Protein AF-A0A8J2LSN1-F1 (afdb_monomer_lite)

Organism: NCBI:txid39272

pLDDT: mean 75.63, std 19.49, range [32.69, 98.44]

InterPro domains:
  IPR001254 Serine proteases, trypsin domain [PF00089] (8-118)
  IPR051487 Serine/Threonine Proteases with Immune and Developmental Roles [PTHR24256] (8-117)

Secondary structure (DSSP, 8-state):
-----------EEEES-S-TT--SS--TT-EEEEEEEEEE-TT--TTT-TT--EEEEESS---SSTT-TTTS-SS---------------PPPP-TT-TT---TT------S----SSS--

Sequence (121 aa):
RKPGQNAESEMQVLLNEHDVSKVNPLPSGRIRAAVREIIIHPKYDKITYDYDIALLQLDTSIDFELQNPHCKNSTSQFARMENEFDAQFVPVCLPFKARDLDLENQEGIVTGWGLTQEGFY

Radius of gyration: 19.64 Å; chains: 1; bounding box: 45×57×43 Å

Structure (mmCIF, N/CA/C/O backbone):
data_AF-A0A8J2LSN1-F1
#
_entry.id   AF-A0A8J2LSN1-F1
#
loop_
_atom_site.group_PDB
_atom_site.id
_atom_site.type_symbol
_atom_site.label_atom_id
_atom_site.label_alt_id
_atom_site.label_comp_id
_atom_site.label_asym_id
_atom_site.label_entity_id
_atom_site.label_seq_id
_atom_site.pdbx_PDB_ins_code
_atom_site.Cartn_x
_atom_site.Cartn_y
_atom_site.Cartn_z
_atom_site.occupancy
_atom_site.B_iso_or_equiv
_atom_site.auth_seq_id
_atom_site.auth_comp_id
_atom_site.auth_asym_id
_atom_site.auth_atom_id
_atom_site.pdbx_PDB_model_num
ATOM 1 N N . ARG A 1 1 ? -25.505 -15.476 -3.535 1.00 59.31 1 ARG A N 1
ATOM 2 C CA . ARG A 1 1 ? -25.201 -16.421 -2.427 1.00 59.31 1 ARG A CA 1
ATOM 3 C C . ARG A 1 1 ? -25.129 -17.841 -2.982 1.00 59.31 1 ARG A C 1
ATOM 5 O O . ARG A 1 1 ? -26.028 -18.196 -3.735 1.00 59.31 1 ARG A O 1
ATOM 12 N N . LYS A 1 2 ? -24.159 -18.657 -2.552 1.00 32.69 2 LYS A N 1
ATOM 13 C CA . LYS A 1 2 ? -24.336 -20.116 -2.434 1.00 32.69 2 LYS A CA 1
ATOM 14 C C . LYS A 1 2 ? -23.779 -20.611 -1.084 1.00 32.69 2 LYS A C 1
ATOM 16 O O . LYS A 1 2 ? -22.834 -20.000 -0.595 1.00 32.69 2 LYS A O 1
ATOM 21 N N . PRO A 1 3 ? -24.402 -21.635 -0.471 1.00 36.25 3 PRO A N 1
ATOM 22 C CA . PRO A 1 3 ? -23.999 -22.224 0.804 1.00 36.25 3 PRO A CA 1
ATOM 23 C C . PRO A 1 3 ? -22.983 -23.362 0.597 1.00 36.25 3 PRO A C 1
ATOM 25 O O . PRO A 1 3 ? -23.119 -24.142 -0.343 1.00 36.25 3 PRO A O 1
ATOM 28 N N . GLY A 1 4 ? -21.993 -23.453 1.487 1.00 43.19 4 GLY A N 1
ATOM 29 C CA . GLY A 1 4 ? -20.886 -24.415 1.426 1.00 43.19 4 GLY A CA 1
ATOM 30 C C . GLY A 1 4 ? -19.571 -23.708 1.738 1.00 43.19 4 GLY A C 1
ATOM 31 O O . GLY A 1 4 ? -18.968 -23.110 0.856 1.00 43.19 4 GLY A O 1
ATOM 32 N N . GLN A 1 5 ? -19.193 -23.695 3.014 1.00 47.31 5 GLN A N 1
ATOM 33 C CA . GLN A 1 5 ? -17.982 -23.050 3.513 1.00 47.31 5 GLN A CA 1
ATOM 34 C C . GLN A 1 5 ? -16.732 -23.699 2.910 1.00 47.31 5 GLN A C 1
ATOM 36 O O . GLN A 1 5 ? -16.458 -24.859 3.191 1.00 47.31 5 GLN A O 1
ATOM 41 N N . ASN A 1 6 ? -15.948 -22.909 2.182 1.00 39.16 6 ASN A N 1
ATOM 42 C CA . ASN A 1 6 ? -14.503 -22.902 2.349 1.00 39.16 6 ASN A CA 1
ATOM 43 C C . ASN A 1 6 ? -14.182 -21.522 2.921 1.00 39.16 6 ASN A C 1
ATOM 45 O O . ASN A 1 6 ? -14.489 -20.514 2.288 1.00 39.16 6 ASN A O 1
ATOM 49 N N . ALA A 1 7 ? -13.651 -21.469 4.140 1.00 43.97 7 ALA A N 1
ATOM 50 C CA . ALA A 1 7 ? -13.092 -20.246 4.699 1.00 43.97 7 ALA A CA 1
ATOM 51 C C . ALA A 1 7 ? -11.759 -19.961 3.990 1.00 43.97 7 ALA A C 1
ATOM 53 O O . ALA A 1 7 ? -10.693 -20.139 4.568 1.00 43.97 7 ALA A O 1
ATOM 54 N N . GLU A 1 8 ? -11.810 -19.593 2.709 1.00 51.06 8 GLU A N 1
ATOM 55 C CA . GLU A 1 8 ? -10.731 -18.783 2.156 1.00 51.06 8 GLU A CA 1
ATOM 56 C C . GLU A 1 8 ? -10.812 -17.449 2.885 1.00 51.06 8 GLU A C 1
ATOM 58 O O . GLU A 1 8 ? -11.871 -16.818 2.918 1.00 51.06 8 GLU A O 1
ATOM 63 N N . SER A 1 9 ? -9.734 -17.103 3.580 1.00 55.91 9 SER A N 1
ATOM 64 C CA . SER A 1 9 ? -9.631 -15.900 4.392 1.00 55.91 9 SER A CA 1
ATOM 65 C C . SER A 1 9 ? -10.145 -14.698 3.604 1.00 55.91 9 SER A C 1
ATOM 67 O O . SER A 1 9 ? -9.558 -14.315 2.595 1.00 55.91 9 SER A O 1
ATOM 69 N N . GLU A 1 10 ? -11.254 -14.113 4.052 1.00 77.31 10 GLU A N 1
ATOM 70 C CA . GLU A 1 10 ? -11.751 -12.852 3.515 1.00 77.31 10 GLU A CA 1
ATOM 71 C C . GLU A 1 10 ? -10.654 -11.805 3.749 1.00 77.31 10 GLU A C 1
ATOM 73 O O . GLU A 1 10 ? -10.334 -11.483 4.895 1.00 77.31 10 GLU A O 1
ATOM 78 N N . MET A 1 11 ? -9.989 -11.360 2.678 1.00 88.00 11 MET A N 1
ATOM 79 C CA . MET A 1 11 ? -8.854 -10.443 2.775 1.00 88.00 11 MET A CA 1
ATOM 80 C C . MET A 1 11 ? -9.295 -9.136 3.443 1.00 88.00 11 MET A C 1
ATOM 82 O O . MET A 1 11 ? -10.337 -8.562 3.117 1.00 88.00 11 MET A O 1
ATOM 86 N N . GLN A 1 12 ? -8.480 -8.649 4.376 1.00 91.19 12 GLN A N 1
ATOM 87 C CA . GLN A 1 12 ? -8.738 -7.421 5.120 1.00 91.19 12 GLN A CA 1
ATOM 88 C C . GLN A 1 12 ? -7.508 -6.523 5.127 1.00 91.19 12 GLN A C 1
ATOM 90 O O . GLN A 1 12 ? -6.374 -6.997 5.164 1.00 91.19 12 GLN A O 1
ATOM 95 N N . VAL A 1 13 ? -7.751 -5.216 5.165 1.00 91.44 13 VAL A N 1
ATOM 96 C CA . VAL A 1 13 ? -6.721 -4.192 5.338 1.00 91.44 13 VAL A CA 1
ATOM 97 C C . VAL A 1 13 ? -6.864 -3.583 6.729 1.00 91.44 13 VAL A C 1
ATOM 99 O O . VAL A 1 13 ? -7.965 -3.210 7.141 1.00 91.44 13 VAL A O 1
ATOM 102 N N . LEU A 1 14 ? -5.749 -3.485 7.455 1.00 89.50 14 LEU A N 1
ATOM 103 C CA . LEU A 1 14 ? -5.662 -2.782 8.732 1.00 89.50 14 LEU A CA 1
ATOM 104 C C . LEU A 1 14 ? -4.977 -1.430 8.514 1.00 89.50 14 LEU A C 1
ATOM 106 O O . LEU A 1 14 ? -3.832 -1.373 8.075 1.00 89.50 14 LEU A O 1
ATOM 110 N N . LEU A 1 15 ? -5.688 -0.350 8.818 1.00 88.25 15 LEU A N 1
ATOM 111 C CA . LEU A 1 15 ? -5.213 1.023 8.674 1.00 88.25 15 LEU A CA 1
ATOM 112 C C . LEU A 1 15 ? -4.970 1.659 10.042 1.00 88.25 15 LEU A C 1
ATOM 114 O O . LEU A 1 15 ? -5.613 1.290 11.031 1.00 88.25 15 LEU A O 1
ATOM 118 N N . ASN A 1 16 ? -4.083 2.659 10.055 1.00 85.75 16 ASN A N 1
ATOM 119 C CA . ASN A 1 16 ? -3.692 3.423 11.244 1.00 85.75 16 ASN A CA 1
ATOM 120 C C . ASN A 1 16 ? -3.082 2.553 12.359 1.00 85.75 16 ASN A C 1
ATOM 122 O O . ASN A 1 16 ? -3.306 2.773 13.548 1.00 85.75 16 ASN A O 1
ATOM 126 N N . GLU A 1 17 ? -2.343 1.515 11.971 1.00 84.94 17 GLU A N 1
ATOM 127 C CA . GLU A 1 17 ? -1.621 0.664 12.907 1.00 84.94 17 GLU A CA 1
ATOM 128 C C . GLU A 1 17 ? -0.214 1.221 13.163 1.00 84.94 17 GLU A C 1
ATOM 130 O O . GLU A 1 17 ? 0.403 1.814 12.283 1.00 84.94 17 GLU A O 1
ATOM 135 N N . HIS A 1 18 ? 0.293 1.007 14.372 1.00 83.62 18 HIS A N 1
ATOM 136 C CA . HIS A 1 18 ? 1.660 1.297 14.799 1.00 83.62 18 HIS A CA 1
ATOM 137 C C . HIS A 1 18 ? 2.278 0.082 15.507 1.00 83.62 18 HIS A C 1
ATOM 139 O O . HIS A 1 18 ? 3.419 -0.289 15.237 1.00 83.62 18 HIS A O 1
ATOM 145 N N . ASP A 1 19 ? 1.495 -0.581 16.364 1.00 81.31 19 ASP A N 1
ATOM 146 C CA . ASP A 1 19 ? 1.902 -1.721 17.181 1.00 81.31 19 ASP A CA 1
ATOM 147 C C . ASP A 1 19 ? 1.015 -2.930 16.863 1.00 81.31 19 ASP A C 1
ATOM 149 O O . ASP A 1 19 ? -0.035 -3.155 17.480 1.00 81.31 19 ASP A O 1
ATOM 153 N N . VAL A 1 20 ? 1.478 -3.707 15.881 1.00 79.12 20 VAL A N 1
ATOM 154 C CA . VAL A 1 20 ? 0.819 -4.911 15.355 1.00 79.12 20 VAL A CA 1
ATOM 155 C C . VAL A 1 20 ? 0.738 -6.058 16.366 1.00 79.12 20 VAL A C 1
ATOM 157 O O . VAL A 1 20 ? -0.044 -6.985 16.167 1.00 79.12 20 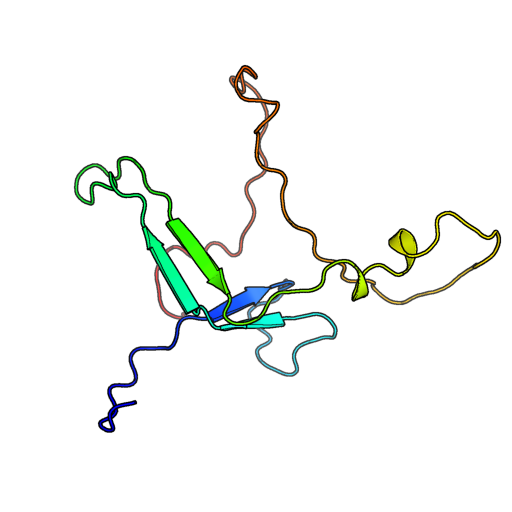VAL A O 1
ATOM 160 N N . SER A 1 21 ? 1.504 -6.006 17.465 1.00 77.75 21 SER A N 1
ATOM 161 C CA . SER A 1 21 ? 1.439 -7.021 18.527 1.00 77.75 21 SER A CA 1
ATOM 162 C C . SER A 1 21 ? 0.181 -6.878 19.391 1.00 77.75 21 SER A C 1
ATOM 164 O O . SER A 1 21 ? -0.286 -7.837 20.009 1.00 77.75 21 SER A O 1
ATOM 166 N N . LYS A 1 22 ? -0.416 -5.680 19.408 1.00 71.56 22 LYS A N 1
ATOM 167 C CA . LYS A 1 22 ? -1.634 -5.381 20.161 1.00 71.56 22 LYS A CA 1
ATOM 168 C C . LYS A 1 22 ? -2.857 -5.696 19.314 1.00 71.56 22 LYS A C 1
ATOM 170 O O . LYS A 1 22 ? -3.326 -4.858 18.550 1.00 71.56 22 LYS A O 1
ATOM 175 N N . VAL A 1 23 ? -3.390 -6.903 19.480 1.00 66.00 23 VAL A N 1
ATOM 176 C CA . VAL A 1 23 ? -4.546 -7.386 18.709 1.00 66.00 23 VAL A CA 1
ATOM 177 C C . VAL A 1 23 ? -5.880 -6.865 19.268 1.00 66.00 23 VAL A C 1
ATOM 179 O O . VAL A 1 23 ? -6.826 -6.719 18.500 1.00 66.00 23 VAL A O 1
ATOM 182 N N . ASN A 1 24 ? -5.959 -6.539 20.568 1.00 59.47 24 ASN A N 1
ATOM 183 C CA . ASN A 1 24 ? -7.165 -6.037 21.243 1.00 59.47 24 ASN A CA 1
ATOM 184 C C . ASN A 1 24 ? -6.841 -5.212 22.511 1.00 59.47 24 ASN A C 1
ATOM 186 O O . ASN A 1 24 ? -5.895 -5.564 23.218 1.00 59.47 24 ASN A O 1
ATOM 190 N N . PRO A 1 25 ? -7.673 -4.213 22.876 1.00 59.75 25 PRO A N 1
ATOM 191 C CA . PRO A 1 25 ? -8.678 -3.563 22.031 1.00 59.75 25 PRO A CA 1
ATOM 192 C C . PRO A 1 25 ? -7.992 -2.737 20.937 1.00 59.75 25 PRO A C 1
ATOM 194 O O . PRO A 1 25 ? -6.873 -2.270 21.137 1.00 59.75 25 PRO A O 1
ATOM 197 N N . LEU A 1 26 ? -8.656 -2.557 19.791 1.00 60.12 26 LEU A N 1
ATOM 198 C CA . LEU A 1 26 ? -8.226 -1.567 18.804 1.00 60.12 26 LEU A CA 1
ATOM 199 C C . LEU A 1 26 ? -8.182 -0.202 19.520 1.00 60.12 26 LEU A C 1
ATOM 201 O O . LEU A 1 26 ? -9.235 0.259 19.968 1.00 60.12 26 LEU A O 1
ATOM 205 N N . PRO A 1 27 ? -7.006 0.429 19.686 1.00 60.88 27 PRO A N 1
ATOM 206 C CA . PRO A 1 27 ? -6.921 1.819 20.105 1.00 60.88 27 PRO A CA 1
ATOM 207 C C . PRO A 1 27 ? -7.818 2.681 19.215 1.00 60.88 27 PRO A C 1
ATOM 209 O O . PRO A 1 27 ? -8.072 2.335 18.053 1.00 60.88 27 PRO A O 1
ATOM 212 N N . SER A 1 28 ? -8.295 3.799 19.760 1.00 62.31 28 SER A N 1
ATOM 213 C CA . SER A 1 28 ? -9.070 4.783 19.007 1.00 62.31 28 SER A CA 1
ATOM 214 C C . SER A 1 28 ? -8.392 5.083 17.662 1.00 62.31 28 SER A C 1
ATOM 216 O O . SER A 1 28 ? -7.199 5.368 17.601 1.00 62.31 28 SER A O 1
ATOM 218 N N . GLY A 1 29 ? -9.151 4.962 16.569 1.00 70.81 29 GLY A N 1
ATOM 219 C CA . GLY A 1 29 ? -8.695 5.329 15.225 1.00 70.81 29 GLY A CA 1
ATOM 220 C C . GLY A 1 29 ? -8.158 4.201 14.333 1.00 70.81 29 GLY A C 1
ATOM 221 O O . GLY A 1 29 ? -7.950 4.464 13.149 1.00 70.81 29 GLY A O 1
ATOM 222 N N . ARG A 1 30 ? -7.968 2.959 14.812 1.00 79.69 30 ARG A N 1
ATOM 223 C CA . ARG A 1 30 ? -7.644 1.824 13.915 1.00 79.69 30 ARG A CA 1
ATOM 224 C C . ARG A 1 30 ? -8.862 1.387 13.101 1.00 79.69 30 ARG A C 1
ATOM 226 O O . ARG A 1 30 ? -9.959 1.267 13.644 1.00 79.69 30 ARG A O 1
ATOM 233 N N . ILE A 1 31 ? -8.658 1.067 11.822 1.00 84.31 31 ILE A N 1
ATOM 234 C CA . ILE A 1 31 ? -9.735 0.614 10.925 1.00 84.31 31 ILE A CA 1
ATOM 235 C C . ILE A 1 31 ? -9.386 -0.737 10.316 1.00 84.31 31 ILE A C 1
ATOM 237 O O . ILE A 1 31 ? -8.353 -0.879 9.668 1.00 84.31 31 ILE A O 1
ATOM 241 N N . ARG A 1 32 ? -10.283 -1.714 10.480 1.00 87.50 32 ARG A N 1
ATOM 242 C CA . ARG A 1 32 ? -10.280 -2.964 9.710 1.00 87.50 32 ARG A CA 1
ATOM 243 C C . ARG A 1 32 ? -11.310 -2.850 8.598 1.00 87.50 32 ARG A C 1
ATOM 245 O O . ARG A 1 32 ? -12.500 -2.741 8.883 1.00 87.50 32 ARG A O 1
ATOM 252 N N . ALA A 1 33 ? -10.851 -2.867 7.354 1.00 89.62 33 ALA A N 1
ATOM 253 C CA . ALA A 1 33 ? -11.704 -2.787 6.176 1.00 89.62 33 ALA A CA 1
ATOM 254 C C . ALA A 1 33 ? -11.647 -4.101 5.391 1.00 89.62 33 ALA A C 1
ATOM 256 O O . ALA A 1 33 ? -10.563 -4.618 5.120 1.00 89.62 33 ALA A O 1
ATOM 257 N N . ALA A 1 34 ? -12.813 -4.633 5.025 1.00 93.44 34 ALA A N 1
ATOM 258 C CA . ALA A 1 34 ? -12.912 -5.779 4.128 1.00 93.44 34 ALA A CA 1
ATOM 259 C C . ALA A 1 34 ? -12.570 -5.368 2.689 1.00 93.44 34 ALA A C 1
ATOM 261 O O . ALA A 1 34 ? -12.918 -4.265 2.250 1.00 93.44 34 ALA A O 1
ATOM 262 N N . VAL A 1 35 ? -11.899 -6.260 1.960 1.00 95.38 35 VAL A N 1
ATOM 263 C CA . VAL A 1 35 ? -11.606 -6.087 0.535 1.00 95.38 35 VAL A CA 1
ATOM 264 C C . VAL A 1 35 ? -12.734 -6.705 -0.283 1.00 95.38 35 VAL A C 1
ATOM 266 O O . VAL A 1 35 ? -13.024 -7.892 -0.171 1.00 95.38 35 VAL A O 1
ATOM 269 N N . ARG A 1 36 ? -13.355 -5.886 -1.130 1.00 95.56 36 ARG A N 1
ATOM 270 C CA . ARG A 1 36 ? -14.405 -6.294 -2.064 1.00 95.56 36 ARG A CA 1
ATOM 271 C C . ARG A 1 36 ? -13.844 -6.959 -3.310 1.00 95.56 36 ARG A C 1
ATOM 273 O O . ARG A 1 36 ? -14.406 -7.936 -3.794 1.00 95.56 36 ARG A O 1
ATOM 280 N N . GLU A 1 37 ? -12.779 -6.383 -3.855 1.00 95.75 37 GLU A N 1
ATOM 281 C CA . GLU A 1 37 ? -12.191 -6.800 -5.123 1.00 95.75 37 GLU A CA 1
ATOM 282 C C . GLU A 1 37 ? -10.683 -6.538 -5.128 1.00 95.75 37 GLU A C 1
ATOM 284 O O . GLU A 1 37 ? -10.214 -5.504 -4.643 1.00 95.75 37 GLU A O 1
ATOM 289 N N . ILE A 1 38 ? -9.935 -7.477 -5.707 1.00 95.75 38 ILE A N 1
ATOM 290 C CA . ILE A 1 38 ? -8.509 -7.346 -6.005 1.00 95.75 38 ILE A CA 1
ATOM 291 C C . ILE A 1 38 ? -8.379 -7.145 -7.516 1.00 95.75 38 ILE A C 1
ATOM 293 O O . ILE A 1 38 ? -8.716 -8.036 -8.294 1.00 95.75 38 ILE A O 1
ATOM 297 N N . ILE A 1 39 ? -7.881 -5.983 -7.932 1.00 97.50 39 ILE A N 1
ATOM 298 C CA . ILE A 1 39 ? -7.731 -5.605 -9.341 1.00 97.50 39 ILE A CA 1
ATOM 299 C C . ILE A 1 39 ? -6.246 -5.689 -9.700 1.00 97.50 39 ILE A C 1
ATOM 301 O O . ILE A 1 39 ? -5.470 -4.772 -9.426 1.00 97.50 39 ILE A O 1
ATOM 305 N N . ILE A 1 40 ? -5.849 -6.810 -10.298 1.00 97.69 40 ILE A N 1
ATOM 306 C CA . ILE A 1 40 ? -4.465 -7.078 -10.717 1.00 97.69 40 ILE A CA 1
ATOM 307 C C . ILE A 1 40 ? -4.163 -6.324 -12.018 1.00 97.69 40 ILE A C 1
ATOM 309 O O . ILE A 1 40 ? -5.018 -6.247 -12.907 1.00 97.69 40 ILE A O 1
ATOM 313 N N . HIS A 1 41 ? -2.947 -5.785 -12.163 1.00 98.12 41 HIS A N 1
ATOM 314 C CA . HIS A 1 41 ? -2.539 -5.159 -13.417 1.00 98.12 41 HIS A CA 1
ATOM 315 C C . HIS A 1 41 ? -2.642 -6.158 -14.592 1.00 98.12 41 HIS A C 1
ATOM 317 O O . HIS A 1 41 ? -2.084 -7.253 -14.524 1.00 98.12 41 HIS A O 1
ATOM 323 N N . PRO A 1 42 ? -3.291 -5.804 -15.719 1.00 98.31 42 PRO A N 1
ATOM 324 C CA . PRO A 1 42 ? -3.602 -6.752 -16.799 1.00 98.31 42 PRO A CA 1
ATOM 325 C C . PRO A 1 42 ? -2.374 -7.302 -17.539 1.00 98.31 42 PRO A C 1
ATOM 327 O O . PRO A 1 42 ? -2.494 -8.252 -18.305 1.00 98.31 42 PRO A O 1
ATOM 330 N N . LYS A 1 43 ? -1.204 -6.684 -17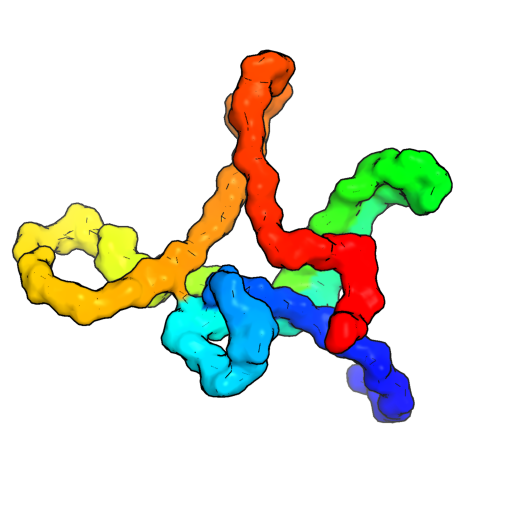.345 1.00 98.44 43 LYS A N 1
ATOM 331 C CA . LYS A 1 43 ? 0.083 -7.131 -17.901 1.00 98.44 43 LYS A CA 1
ATOM 332 C C . LYS A 1 43 ? 1.019 -7.751 -16.861 1.00 98.44 43 LYS A C 1
ATOM 334 O O . LYS A 1 43 ? 2.191 -7.912 -17.170 1.00 98.44 43 LYS A O 1
ATOM 339 N N . TYR A 1 44 ? 0.541 -8.017 -15.645 1.00 98.25 44 TYR A N 1
ATOM 340 C CA . TYR A 1 44 ? 1.371 -8.636 -14.618 1.00 98.25 44 TYR A CA 1
ATOM 341 C C . TYR A 1 44 ? 1.937 -9.972 -15.113 1.00 98.25 44 TYR A C 1
ATOM 343 O O . TYR A 1 44 ? 1.183 -10.846 -15.555 1.00 98.25 44 TYR A O 1
ATOM 351 N N . ASP A 1 45 ? 3.256 -10.122 -15.030 1.00 97.75 45 ASP A N 1
ATOM 352 C CA . ASP A 1 45 ? 3.963 -11.352 -15.369 1.00 97.75 45 ASP A CA 1
ATOM 353 C C . ASP A 1 45 ? 4.561 -11.967 -14.099 1.00 97.75 45 ASP A C 1
ATOM 355 O O . ASP A 1 45 ? 5.452 -11.409 -13.469 1.00 97.75 45 ASP A O 1
ATOM 359 N N . LYS A 1 46 ? 4.089 -13.158 -13.728 1.00 95.94 46 LYS A N 1
ATOM 360 C CA . LYS A 1 46 ? 4.530 -13.866 -12.516 1.00 95.94 46 LYS A CA 1
ATOM 361 C C . LYS A 1 46 ? 5.942 -14.465 -12.594 1.00 95.94 46 LYS A C 1
ATOM 363 O O . LYS A 1 46 ? 6.436 -14.965 -11.590 1.00 95.94 46 LYS A O 1
ATOM 368 N N . ILE A 1 47 ? 6.538 -14.540 -13.785 1.00 97.19 47 ILE A N 1
ATOM 369 C CA . ILE A 1 47 ? 7.887 -15.079 -14.004 1.00 97.19 47 ILE A CA 1
ATOM 370 C C . ILE A 1 47 ? 8.906 -13.950 -13.873 1.00 97.19 47 ILE A C 1
ATOM 372 O O . ILE A 1 47 ? 9.910 -14.120 -13.184 1.00 97.19 47 ILE A O 1
ATOM 376 N N . THR A 1 48 ? 8.659 -12.815 -14.534 1.00 97.62 48 THR A N 1
ATOM 377 C CA . THR A 1 48 ? 9.582 -11.666 -14.521 1.00 97.62 48 THR A CA 1
ATOM 378 C C . THR A 1 48 ? 9.289 -10.667 -13.408 1.00 97.62 48 THR A C 1
ATOM 380 O O . THR A 1 48 ? 10.164 -9.869 -13.085 1.00 97.62 48 THR A O 1
ATOM 383 N N . TYR A 1 49 ? 8.096 -10.728 -12.807 1.00 96.38 49 TYR A N 1
ATOM 384 C CA . TYR A 1 49 ? 7.539 -9.700 -11.922 1.00 96.38 49 TYR A CA 1
ATOM 385 C C . TYR A 1 49 ? 7.340 -8.344 -12.621 1.00 96.38 49 TYR A C 1
ATOM 387 O O . TYR A 1 49 ? 7.254 -7.303 -11.970 1.00 96.38 49 TYR A O 1
ATOM 395 N N . ASP A 1 50 ? 7.227 -8.334 -13.954 1.00 97.88 50 ASP A N 1
ATOM 396 C CA . ASP A 1 50 ? 6.873 -7.116 -14.677 1.00 97.88 50 ASP A CA 1
ATOM 397 C C . ASP A 1 50 ? 5.448 -6.676 -14.332 1.00 97.88 50 ASP A C 1
ATOM 399 O O . ASP A 1 50 ? 4.521 -7.485 -14.244 1.00 97.88 50 ASP A O 1
ATOM 403 N N . TYR A 1 51 ? 5.273 -5.360 -14.188 1.00 97.69 51 TYR A N 1
ATOM 404 C CA . TYR A 1 51 ? 4.015 -4.723 -13.791 1.00 97.69 51 TYR A CA 1
ATOM 405 C C . TYR A 1 51 ? 3.446 -5.234 -12.455 1.00 97.69 51 TYR A C 1
ATOM 407 O O . TYR A 1 51 ? 2.233 -5.426 -12.335 1.00 97.69 51 TYR A O 1
ATOM 415 N N . ASP A 1 52 ? 4.311 -5.432 -11.459 1.00 96.62 52 ASP A N 1
ATOM 416 C CA . ASP A 1 52 ? 3.938 -5.844 -10.101 1.00 96.62 52 ASP A CA 1
ATOM 417 C C . ASP A 1 52 ? 3.216 -4.724 -9.326 1.00 96.62 52 ASP A C 1
ATOM 419 O O . ASP A 1 52 ? 3.792 -3.980 -8.531 1.00 96.62 52 ASP A O 1
ATOM 423 N N . ILE A 1 53 ? 1.932 -4.545 -9.640 1.00 96.81 53 ILE A N 1
ATOM 424 C CA . ILE A 1 53 ? 1.024 -3.607 -8.982 1.00 96.81 53 ILE A CA 1
ATOM 425 C C . ILE A 1 53 ? -0.412 -4.143 -9.021 1.00 96.81 53 ILE A C 1
ATOM 427 O O . ILE A 1 53 ? -0.867 -4.718 -10.013 1.00 96.81 53 ILE A O 1
ATOM 431 N N . ALA A 1 54 ? -1.158 -3.905 -7.945 1.00 96.81 54 ALA A N 1
ATOM 432 C CA . ALA A 1 54 ? -2.582 -4.199 -7.857 1.00 96.81 54 ALA A CA 1
ATOM 433 C C . ALA A 1 54 ? -3.313 -3.099 -7.077 1.00 96.81 54 ALA A C 1
ATOM 435 O O . ALA A 1 54 ? -2.708 -2.365 -6.294 1.00 96.81 54 ALA A O 1
ATOM 436 N N . LEU A 1 55 ? -4.625 -2.993 -7.284 1.00 97.56 55 LEU A N 1
ATOM 437 C CA . LEU A 1 55 ? -5.509 -2.159 -6.472 1.00 97.56 55 LEU A CA 1
ATOM 438 C C . LEU A 1 55 ? -6.405 -3.048 -5.611 1.00 97.56 55 LEU A C 1
ATOM 440 O O . LEU A 1 55 ? -6.942 -4.046 -6.089 1.00 97.56 55 LEU A O 1
ATOM 444 N N . LEU A 1 56 ? -6.602 -2.651 -4.355 1.00 96.62 56 LEU A N 1
ATOM 445 C CA . LEU A 1 56 ? -7.576 -3.262 -3.455 1.00 96.62 56 LEU A CA 1
ATOM 446 C C . LEU A 1 56 ? -8.774 -2.325 -3.330 1.00 96.62 56 LEU A C 1
ATOM 448 O O . LEU A 1 56 ? -8.644 -1.207 -2.827 1.00 96.62 56 LEU A O 1
ATOM 452 N N . GLN A 1 57 ? -9.942 -2.768 -3.786 1.00 96.50 57 GLN A N 1
ATOM 453 C CA . GLN A 1 57 ? -11.179 -2.031 -3.576 1.00 96.50 57 GLN A CA 1
ATOM 454 C C . GLN A 1 57 ? -11.771 -2.426 -2.224 1.00 96.50 57 GLN A C 1
ATOM 456 O O . GLN A 1 57 ? -12.084 -3.593 -1.998 1.00 96.50 57 GLN A O 1
ATOM 461 N N . LEU A 1 58 ? -11.946 -1.456 -1.327 1.00 95.38 58 LEU A N 1
ATOM 462 C CA . LEU A 1 58 ? -12.617 -1.681 -0.046 1.00 95.38 58 LEU A CA 1
ATOM 463 C C . LEU A 1 58 ? -14.127 -1.863 -0.246 1.00 95.38 58 LEU A C 1
ATOM 465 O O . LEU A 1 58 ? -14.722 -1.237 -1.125 1.00 95.38 58 LEU A O 1
ATOM 469 N N . ASP A 1 59 ? -14.753 -2.691 0.591 1.00 95.19 59 ASP A N 1
ATOM 470 C CA . ASP A 1 59 ? -16.207 -2.913 0.556 1.00 95.19 59 ASP A CA 1
ATOM 471 C C . ASP A 1 59 ? -17.005 -1.685 1.014 1.00 95.19 59 ASP A C 1
ATOM 473 O O . ASP A 1 59 ? -18.064 -1.374 0.471 1.00 95.19 59 ASP A O 1
ATOM 477 N N . THR A 1 60 ? -16.457 -0.929 1.967 1.00 91.88 60 THR A N 1
ATOM 478 C CA . THR A 1 60 ? -17.031 0.329 2.463 1.00 91.88 60 THR A CA 1
ATOM 479 C C . THR A 1 60 ? -16.028 1.467 2.282 1.00 91.88 60 THR A C 1
ATOM 481 O O . THR A 1 60 ? -14.833 1.283 2.525 1.00 91.88 60 THR A O 1
ATOM 484 N N . SER A 1 61 ? -16.492 2.650 1.856 1.00 90.06 61 SER A N 1
ATOM 485 C CA . SER A 1 61 ? -15.612 3.817 1.734 1.00 90.06 61 SER A CA 1
ATOM 486 C C . SER A 1 61 ? -15.166 4.314 3.102 1.00 90.06 61 SER A C 1
ATOM 488 O O . SER A 1 61 ? -15.930 4.291 4.066 1.00 90.06 61 SER A O 1
ATOM 490 N N . ILE A 1 62 ? -13.951 4.843 3.162 1.00 86.81 62 ILE A N 1
ATOM 491 C CA . ILE A 1 62 ? -13.419 5.474 4.363 1.00 86.81 62 ILE A CA 1
ATOM 492 C C . ILE A 1 62 ? -13.554 6.981 4.217 1.00 86.81 62 ILE A C 1
ATOM 494 O O . ILE A 1 62 ? -13.116 7.558 3.224 1.00 86.81 62 ILE A O 1
ATOM 498 N N . ASP A 1 63 ? -14.177 7.599 5.213 1.00 81.69 63 ASP A N 1
ATOM 499 C CA . ASP A 1 63 ? -14.321 9.044 5.288 1.00 81.69 63 ASP A CA 1
ATOM 500 C C . ASP A 1 63 ? -13.121 9.647 6.031 1.00 81.69 63 ASP A C 1
ATOM 502 O O . ASP A 1 63 ? -12.958 9.463 7.241 1.00 81.69 63 ASP A O 1
ATOM 506 N N . PHE A 1 64 ? -12.269 10.343 5.279 1.00 74.62 64 PHE A N 1
ATOM 507 C CA . PHE A 1 64 ? -11.085 11.031 5.798 1.00 74.62 64 PHE A CA 1
ATOM 508 C C . PHE A 1 64 ? -11.415 12.422 6.365 1.00 74.62 64 PHE A C 1
ATOM 510 O O . PHE A 1 64 ? -10.648 12.965 7.157 1.00 74.62 64 PHE A O 1
ATOM 517 N N . GLU A 1 65 ? -12.554 13.012 5.991 1.00 64.94 65 GLU A N 1
ATOM 518 C CA . GLU A 1 65 ? -12.958 14.354 6.422 1.00 64.94 65 GLU A CA 1
ATOM 519 C C . GLU A 1 65 ? -13.579 14.325 7.817 1.00 64.94 65 GLU A C 1
ATOM 521 O O . GLU A 1 65 ? -13.361 15.233 8.620 1.00 64.94 65 GLU A O 1
ATOM 526 N N . LEU A 1 66 ? -14.312 13.261 8.158 1.00 54.69 66 LEU A N 1
ATOM 527 C CA . LEU A 1 66 ? -14.842 13.058 9.510 1.00 54.69 66 LEU A CA 1
ATOM 528 C C . LEU A 1 66 ? -13.754 12.908 10.578 1.00 54.69 66 LEU A C 1
ATOM 530 O O . LEU A 1 66 ? -14.050 13.116 11.752 1.00 54.69 66 LEU A O 1
ATOM 534 N N . GLN A 1 67 ? -12.522 12.604 10.175 1.00 53.16 67 GLN A N 1
ATOM 535 C CA . GLN A 1 67 ? -11.391 12.415 11.079 1.00 53.16 67 GLN A CA 1
ATOM 536 C C . GLN A 1 67 ? -10.555 13.675 11.276 1.00 53.16 67 GLN A C 1
ATOM 538 O O . GLN A 1 67 ? -9.718 13.699 12.167 1.00 53.16 67 GLN A O 1
ATOM 543 N N . ASN A 1 68 ? -10.797 14.731 10.494 1.00 50.03 68 ASN A N 1
ATOM 544 C CA . ASN A 1 68 ? -10.041 15.969 10.586 1.00 50.03 68 ASN A CA 1
ATOM 545 C C . ASN A 1 68 ? -10.947 17.153 10.967 1.00 50.03 68 ASN A C 1
ATOM 547 O O . ASN A 1 68 ? -11.457 17.852 10.084 1.00 50.03 68 ASN A O 1
ATOM 551 N N . PRO A 1 69 ? -11.137 17.449 12.267 1.00 50.50 69 PRO A N 1
ATOM 552 C CA . PRO A 1 69 ? -11.855 18.652 12.691 1.00 50.50 69 PRO A CA 1
ATOM 553 C C . PRO A 1 69 ? -11.169 19.948 12.221 1.00 50.50 69 PRO A C 1
ATOM 555 O O . PRO A 1 69 ? -11.825 20.984 12.113 1.00 50.50 69 PRO A O 1
ATOM 558 N N . HIS A 1 70 ? -9.882 19.889 11.861 1.00 48.91 70 HIS A N 1
ATOM 559 C CA . HIS A 1 70 ? -9.097 21.006 11.335 1.00 48.91 70 HIS A CA 1
ATOM 560 C C . HIS A 1 70 ? -9.401 21.335 9.862 1.00 48.91 70 HIS A C 1
ATOM 562 O O . HIS A 1 70 ? -9.273 22.491 9.457 1.00 48.91 70 HIS A O 1
ATOM 568 N N . CYS A 1 71 ? -9.854 20.361 9.066 1.00 50.56 71 CYS A N 1
ATOM 569 C CA . CYS A 1 71 ? -10.296 20.586 7.684 1.00 50.56 71 CYS A CA 1
ATOM 570 C C . CYS A 1 71 ? -11.767 21.002 7.576 1.00 50.56 71 CYS A C 1
ATOM 572 O O . CYS A 1 71 ? -12.215 21.352 6.486 1.00 50.56 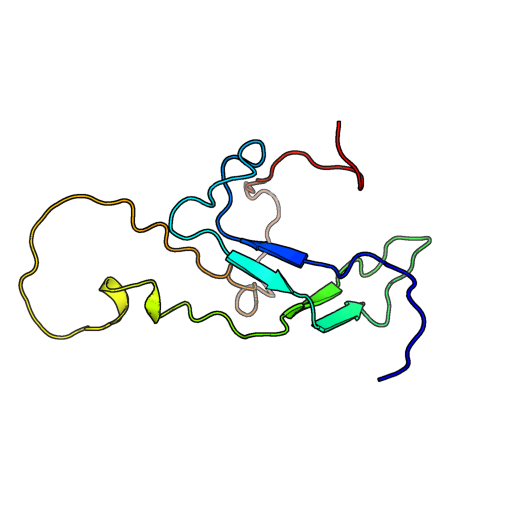71 CYS A O 1
ATOM 574 N N . LYS A 1 72 ? -12.526 20.991 8.680 1.00 47.41 72 LYS A N 1
ATOM 575 C CA . LYS A 1 72 ? -13.970 21.229 8.614 1.00 47.41 72 LYS A CA 1
ATOM 576 C C . LYS A 1 72 ? -14.402 22.684 8.577 1.00 47.41 72 LYS A C 1
ATOM 578 O O . LYS A 1 72 ? -15.531 22.909 8.176 1.00 47.41 72 LYS A O 1
ATOM 583 N N . ASN A 1 73 ? -13.567 23.668 8.913 1.00 46.12 73 ASN A N 1
ATOM 584 C CA . ASN A 1 73 ? -13.995 25.070 8.878 1.00 46.12 73 ASN A CA 1
ATOM 585 C C . ASN A 1 73 ? -12.828 26.026 8.583 1.00 46.12 73 ASN A C 1
ATOM 587 O O . ASN A 1 73 ? -12.172 26.516 9.501 1.00 46.12 73 ASN A O 1
ATOM 591 N N . SER A 1 74 ? -12.646 26.437 7.325 1.00 44.88 74 SER A N 1
ATOM 592 C CA . SER A 1 74 ? -11.913 27.673 6.993 1.00 44.88 74 SER A CA 1
ATOM 593 C C . SER A 1 74 ? -12.720 28.933 7.354 1.00 44.88 74 SER A C 1
ATOM 595 O O . SER A 1 74 ? -12.691 29.933 6.638 1.00 44.88 74 SER A O 1
ATOM 597 N N . THR A 1 75 ? -13.505 28.900 8.432 1.00 49.47 75 THR A N 1
ATOM 598 C CA . THR A 1 75 ? -14.248 30.053 8.943 1.00 49.47 75 THR A CA 1
ATOM 599 C C . THR A 1 75 ? -14.557 29.849 10.420 1.00 49.47 75 THR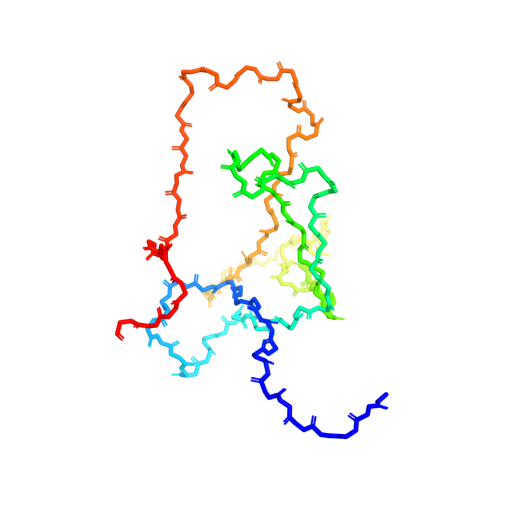 A C 1
ATOM 601 O O . THR A 1 75 ? -15.514 29.176 10.762 1.00 49.47 75 THR A O 1
ATOM 604 N N . SER A 1 76 ? -13.726 30.455 11.267 1.00 46.41 76 SER A N 1
ATOM 605 C CA . SER A 1 76 ? -14.051 31.093 12.552 1.00 46.41 76 SER A CA 1
ATOM 606 C C . SER A 1 76 ? -12.959 30.834 13.586 1.00 46.41 76 SER A C 1
ATOM 608 O O . SER A 1 76 ? -12.744 29.730 14.071 1.00 46.41 76 SER A O 1
ATOM 610 N N . GLN A 1 77 ? -12.283 31.934 13.875 1.00 60.16 77 GLN A N 1
ATOM 611 C CA . GLN A 1 77 ? -11.347 32.201 14.950 1.00 60.16 77 GLN A CA 1
ATOM 612 C C . GLN A 1 77 ? -11.771 31.525 16.274 1.00 60.16 77 GLN A C 1
ATOM 614 O O . GLN A 1 77 ? -12.943 31.573 16.633 1.00 60.16 77 GLN A O 1
ATOM 619 N N . PHE A 1 78 ? -10.781 30.998 17.007 1.00 58.25 78 PHE A N 1
ATOM 620 C CA . PHE A 1 78 ? -10.827 30.490 18.392 1.00 58.25 78 PHE A CA 1
ATOM 621 C C . PHE A 1 78 ? -11.264 29.028 18.622 1.00 58.25 78 PHE A C 1
ATOM 623 O O . PHE A 1 78 ? -12.406 28.745 18.963 1.00 58.25 78 PHE A O 1
ATOM 630 N N . ALA A 1 79 ? -10.283 28.121 18.646 1.00 44.59 79 ALA A N 1
ATOM 631 C CA . ALA A 1 79 ? -10.260 27.007 19.599 1.00 44.59 79 ALA A CA 1
ATOM 632 C C . ALA A 1 79 ? -8.813 26.814 20.095 1.00 44.59 79 ALA A C 1
ATOM 634 O O . ALA A 1 79 ? -7.914 26.503 19.317 1.00 44.59 79 ALA A O 1
ATOM 635 N N . ARG A 1 80 ? -8.569 27.098 21.382 1.00 47.75 80 ARG A N 1
ATOM 636 C CA . ARG A 1 80 ? -7.309 26.823 22.098 1.00 47.75 80 ARG A CA 1
ATOM 637 C C . ARG A 1 80 ? -7.446 25.478 22.824 1.00 47.75 80 ARG A C 1
ATOM 639 O O . ARG A 1 80 ? -8.477 25.313 23.458 1.00 47.75 80 ARG A O 1
ATOM 646 N N . MET A 1 81 ? -6.378 24.659 22.773 1.00 46.25 81 MET A N 1
ATOM 647 C CA . MET A 1 81 ? -5.814 23.745 23.809 1.00 46.25 81 MET A CA 1
ATOM 648 C C . MET A 1 81 ? -6.791 22.775 24.520 1.00 46.25 81 MET A C 1
ATOM 650 O O . MET A 1 81 ? -7.801 23.204 25.045 1.00 46.25 81 MET A O 1
ATOM 654 N N . GLU A 1 82 ? -6.572 21.467 24.665 1.00 51.31 82 GLU A N 1
ATOM 655 C CA . GLU A 1 82 ? -5.363 20.651 24.830 1.00 51.31 82 GLU A CA 1
ATOM 656 C C . GLU A 1 82 ? -5.735 19.164 24.609 1.00 51.31 82 GLU A C 1
ATOM 658 O O . GLU A 1 82 ? -6.832 18.757 24.976 1.00 51.31 82 GLU A O 1
ATOM 663 N N . ASN A 1 83 ? -4.782 18.373 24.098 1.00 44.09 83 ASN A N 1
ATOM 664 C CA . ASN A 1 83 ? -4.652 16.915 24.251 1.00 44.09 83 ASN A CA 1
ATOM 665 C C . ASN A 1 83 ? -5.847 16.011 23.890 1.00 44.09 83 ASN A C 1
ATOM 667 O O . ASN A 1 83 ? -6.646 15.671 24.750 1.00 44.09 83 ASN A O 1
ATOM 671 N N . GLU A 1 84 ? -5.816 15.424 22.693 1.00 46.88 84 GLU A N 1
ATOM 672 C CA . GLU A 1 84 ? -5.640 13.971 22.561 1.00 46.88 84 GLU A CA 1
ATOM 673 C C . GLU A 1 84 ? -5.156 13.666 21.140 1.00 46.88 84 GLU A C 1
ATOM 675 O O . GLU A 1 84 ? -5.409 14.432 20.218 1.00 46.88 84 GLU A O 1
ATOM 680 N N . PHE A 1 85 ? -4.362 12.614 20.984 1.00 50.47 85 PHE A N 1
ATOM 681 C CA . PHE A 1 85 ? -3.734 12.203 19.731 1.00 50.47 85 PHE A CA 1
ATOM 682 C C . PHE A 1 85 ? -4.792 12.030 18.624 1.00 50.47 85 PHE A C 1
ATOM 684 O O . PHE A 1 85 ? -5.419 10.979 18.503 1.00 50.47 85 PHE A O 1
ATOM 691 N N . ASP A 1 86 ? -4.983 13.068 17.813 1.00 48.25 86 ASP A N 1
ATOM 692 C CA . ASP A 1 86 ? -5.760 13.026 16.578 1.00 48.25 86 ASP A CA 1
ATOM 693 C C . ASP A 1 86 ? -4.950 12.182 15.586 1.00 48.25 86 ASP A C 1
ATOM 695 O O . ASP A 1 86 ? -4.182 12.691 14.769 1.00 48.25 86 ASP A O 1
ATOM 699 N N . ALA A 1 87 ? -5.034 10.857 15.726 1.00 51.59 87 ALA A N 1
ATOM 700 C CA . ALA A 1 87 ? -4.427 9.903 14.810 1.00 51.59 87 ALA A CA 1
ATOM 701 C C . ALA A 1 87 ? -5.188 9.956 13.478 1.00 51.59 87 ALA A C 1
ATOM 703 O O . ALA A 1 87 ? -5.989 9.080 13.156 1.00 51.59 87 ALA A O 1
ATOM 704 N N . GLN A 1 88 ? -4.953 11.036 12.738 1.00 68.44 88 GLN A N 1
ATOM 705 C CA . GLN A 1 88 ? -5.470 11.287 11.408 1.00 68.44 88 GLN A CA 1
ATOM 706 C C . GLN A 1 88 ? -4.579 10.546 10.418 1.00 68.44 88 GLN A C 1
ATOM 708 O O . GLN A 1 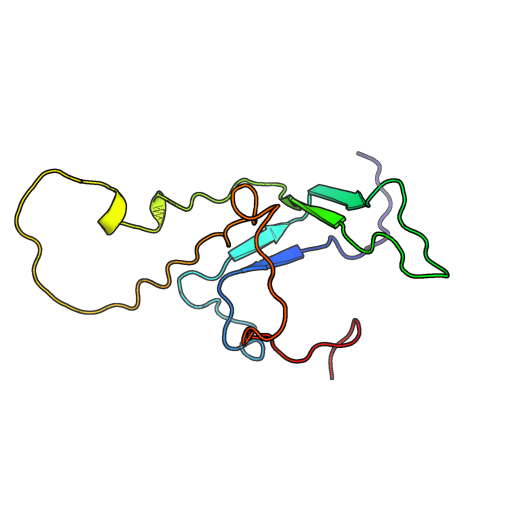88 ? -3.424 10.915 10.203 1.00 68.44 88 GLN A O 1
ATOM 713 N N . PHE A 1 89 ? -5.103 9.482 9.819 1.00 75.06 89 PHE A N 1
ATOM 714 C CA . PHE A 1 89 ? -4.450 8.853 8.678 1.00 75.06 89 PHE A CA 1
ATOM 715 C C . PHE A 1 89 ? -4.944 9.518 7.390 1.00 75.06 89 PHE A C 1
ATOM 717 O O . PHE A 1 89 ? -6.110 9.887 7.258 1.00 75.06 89 PHE A O 1
ATOM 724 N N . VAL A 1 90 ? -4.042 9.687 6.427 1.00 83.06 90 VAL A N 1
ATOM 725 C CA . VAL A 1 90 ? -4.318 10.361 5.153 1.00 83.06 90 VAL A CA 1
ATOM 726 C C . VAL A 1 90 ? -3.806 9.514 3.992 1.00 83.06 90 VAL A C 1
ATOM 728 O O . VAL A 1 90 ? -2.847 8.756 4.167 1.00 83.06 90 VAL A O 1
ATOM 731 N N . PRO A 1 91 ? -4.422 9.605 2.801 1.00 88.06 91 PRO A N 1
ATOM 732 C CA . PRO A 1 91 ? -3.896 8.934 1.622 1.00 88.06 91 PRO A CA 1
ATOM 733 C C . PRO A 1 91 ? -2.552 9.541 1.196 1.00 88.06 91 PRO A C 1
ATOM 735 O O . PRO A 1 91 ? -2.324 10.744 1.322 1.00 88.06 91 PRO A O 1
ATOM 738 N N . VAL A 1 92 ? -1.676 8.709 0.631 1.00 89.44 92 VAL A N 1
ATOM 739 C CA . VAL A 1 92 ? -0.453 9.177 -0.033 1.00 89.44 92 VAL A CA 1
ATOM 740 C C . VAL A 1 92 ? -0.783 9.768 -1.407 1.00 89.44 92 VAL A C 1
ATOM 742 O O . VAL A 1 92 ? -1.681 9.301 -2.110 1.00 89.44 92 VAL A O 1
ATOM 745 N N . CYS A 1 93 ? -0.043 10.799 -1.811 1.00 86.75 93 CYS A N 1
ATOM 746 C CA . CYS A 1 93 ? -0.183 11.395 -3.134 1.00 86.75 93 CYS A CA 1
ATOM 747 C C . CYS A 1 93 ? 0.403 10.480 -4.215 1.00 86.75 93 CYS A C 1
ATOM 749 O O . CYS A 1 93 ? 1.543 10.033 -4.112 1.00 86.75 93 CYS A O 1
ATOM 751 N N . LEU A 1 94 ? -0.338 10.284 -5.306 1.00 89.38 94 LEU A N 1
ATOM 752 C CA . LEU A 1 94 ? 0.208 9.691 -6.524 1.00 89.38 94 LEU A CA 1
ATOM 753 C C . LEU A 1 94 ? 0.980 10.745 -7.340 1.00 89.38 94 LEU A C 1
ATOM 755 O O . LEU A 1 94 ? 0.553 11.906 -7.403 1.00 89.38 94 LEU A O 1
ATOM 759 N N . PRO A 1 95 ? 2.067 10.364 -8.035 1.00 86.44 95 PRO A N 1
ATOM 760 C CA . PRO A 1 95 ? 2.945 11.287 -8.758 1.00 86.44 95 PRO A CA 1
ATOM 761 C C . PRO A 1 95 ? 2.357 11.770 -10.101 1.00 86.44 95 PRO A C 1
ATOM 763 O O . PRO A 1 95 ? 3.062 11.890 -11.098 1.00 86.44 95 PRO A O 1
ATOM 766 N N . PHE A 1 96 ? 1.060 12.092 -10.171 1.00 79.69 96 PHE A N 1
ATOM 767 C CA . PHE A 1 96 ? 0.406 12.519 -11.419 1.00 79.69 96 PHE A CA 1
ATOM 768 C C . PHE A 1 96 ? 1.020 13.781 -12.033 1.00 79.69 96 PHE A C 1
ATOM 770 O O . PHE A 1 96 ? 1.084 13.899 -13.253 1.00 79.69 96 PHE A O 1
ATOM 777 N N . LYS A 1 97 ? 1.473 14.714 -11.189 1.00 72.38 97 LYS A N 1
ATOM 778 C CA . LYS A 1 97 ? 2.140 15.961 -11.605 1.00 72.38 97 LYS A CA 1
ATOM 779 C C . LYS A 1 97 ? 3.659 15.819 -11.727 1.00 72.38 97 LYS A C 1
ATOM 781 O O . LYS A 1 97 ? 4.324 16.761 -12.128 1.00 72.38 97 LYS A O 1
ATOM 786 N N . ALA A 1 98 ? 4.182 14.656 -11.355 1.00 68.94 98 ALA A N 1
ATOM 787 C CA . ALA A 1 98 ? 5.599 14.362 -11.230 1.00 68.94 98 ALA A CA 1
ATOM 788 C C . ALA A 1 98 ? 6.080 13.368 -12.298 1.00 68.94 98 ALA A C 1
ATOM 790 O O . ALA A 1 98 ? 7.141 12.779 -12.148 1.00 68.94 98 ALA A O 1
ATOM 791 N N . ARG A 1 99 ? 5.303 13.163 -13.371 1.00 70.38 99 ARG A N 1
ATOM 792 C CA . ARG A 1 99 ? 5.635 12.200 -14.435 1.00 70.38 99 ARG A CA 1
ATOM 793 C C . ARG A 1 99 ? 6.988 12.463 -15.098 1.00 70.38 99 ARG A C 1
ATOM 795 O O . ARG A 1 99 ? 7.603 11.511 -15.554 1.00 70.38 99 ARG A O 1
ATOM 802 N N . ASP A 1 100 ? 7.427 13.718 -15.097 1.00 79.75 100 ASP A N 1
ATOM 803 C CA . ASP A 1 100 ? 8.711 14.149 -15.654 1.00 79.75 100 ASP A CA 1
ATOM 804 C C . ASP A 1 100 ? 9.740 14.491 -14.562 1.00 79.75 100 ASP A C 1
ATOM 806 O O . ASP A 1 100 ? 10.780 15.079 -14.857 1.00 79.75 100 ASP A O 1
ATOM 810 N N . LEU A 1 101 ? 9.449 14.186 -13.288 1.00 81.00 101 LEU A N 1
ATOM 811 C CA . LEU A 1 101 ? 10.444 14.339 -12.233 1.00 81.00 101 LEU A CA 1
ATOM 812 C C . LEU A 1 101 ? 11.438 13.191 -12.327 1.00 81.00 101 LEU A C 1
ATOM 814 O O . LEU A 1 101 ? 11.081 12.023 -12.178 1.00 81.00 101 LEU A O 1
ATOM 818 N N . ASP A 1 102 ? 12.693 13.561 -12.527 1.00 84.00 102 ASP A N 1
ATOM 819 C CA . ASP A 1 102 ? 13.812 12.670 -12.310 1.00 84.00 102 ASP A CA 1
ATOM 820 C C . ASP A 1 102 ? 14.024 12.496 -10.799 1.00 84.00 102 ASP A C 1
ATOM 822 O O . ASP A 1 102 ? 14.220 13.468 -10.063 1.00 84.00 102 ASP A O 1
ATOM 826 N N . LEU A 1 103 ? 13.917 11.253 -10.335 1.00 86.44 103 LEU A N 1
ATOM 827 C CA . LEU A 1 103 ? 14.120 10.874 -8.937 1.00 86.44 103 LEU A CA 1
ATOM 828 C C . LEU A 1 103 ? 15.496 10.237 -8.712 1.00 86.44 103 LEU A C 1
ATOM 830 O O . LEU A 1 103 ? 15.776 9.750 -7.615 1.00 86.44 103 LEU A O 1
ATOM 834 N N . GLU A 1 104 ? 16.367 10.231 -9.722 1.00 90.19 104 GLU A N 1
ATOM 835 C CA . GLU A 1 104 ? 17.729 9.751 -9.563 1.00 90.19 104 GLU A CA 1
ATOM 836 C C . GLU A 1 104 ? 18.488 10.578 -8.514 1.00 90.19 104 GLU A C 1
ATOM 838 O O . GLU A 1 104 ? 18.376 11.805 -8.419 1.00 90.19 104 GLU A O 1
ATOM 843 N N . ASN A 1 105 ? 19.282 9.877 -7.699 1.00 91.81 105 ASN A N 1
ATOM 844 C CA . ASN A 1 105 ? 20.091 10.449 -6.617 1.00 91.81 105 ASN A CA 1
ATOM 845 C C . ASN A 1 105 ? 19.294 11.221 -5.548 1.00 91.81 105 ASN A C 1
ATOM 847 O O . ASN A 1 105 ? 19.875 12.009 -4.803 1.00 91.81 105 ASN A O 1
ATOM 851 N N . GLN A 1 106 ? 17.982 10.992 -5.456 1.00 90.69 106 GLN A N 1
ATOM 852 C CA . GLN A 1 106 ? 17.159 11.510 -4.367 1.00 90.69 106 GLN A CA 1
ATOM 853 C C . GLN A 1 106 ? 17.122 10.523 -3.196 1.00 90.69 106 GLN A C 1
ATOM 855 O O . GLN A 1 106 ? 17.157 9.305 -3.379 1.00 90.69 106 GLN A O 1
ATOM 860 N N . GLU A 1 107 ? 17.022 11.049 -1.978 1.00 94.50 107 GLU A N 1
ATOM 861 C CA . GLU A 1 107 ? 16.801 10.233 -0.785 1.00 94.50 107 GLU A CA 1
ATOM 862 C C . GLU A 1 107 ? 15.325 9.816 -0.691 1.00 94.50 107 GLU A C 1
ATOM 864 O O . GLU A 1 107 ? 14.416 10.632 -0.849 1.00 94.50 107 GLU A O 1
ATOM 869 N N . GLY A 1 108 ? 15.085 8.531 -0.421 1.00 91.38 108 GLY A N 1
ATOM 870 C CA . GLY A 1 108 ? 13.752 7.959 -0.242 1.00 91.38 108 GLY A CA 1
ATOM 871 C C . GLY A 1 108 ? 13.542 7.435 1.176 1.00 91.38 108 GLY A C 1
ATOM 872 O O . GLY A 1 108 ? 14.484 7.007 1.841 1.00 91.38 108 GLY A O 1
ATOM 873 N N . ILE A 1 109 ? 12.289 7.432 1.633 1.00 95.25 109 ILE A N 1
ATOM 874 C CA . ILE A 1 109 ? 11.902 6.855 2.925 1.00 95.25 109 ILE A CA 1
ATOM 875 C C . ILE A 1 109 ? 11.231 5.503 2.679 1.00 95.25 109 ILE A C 1
ATOM 877 O O . ILE A 1 109 ? 10.245 5.422 1.948 1.00 95.25 109 ILE A O 1
ATOM 881 N N . VAL A 1 110 ? 11.735 4.455 3.333 1.00 94.31 110 VAL A N 1
ATOM 882 C CA . VAL A 1 110 ? 11.111 3.124 3.374 1.00 94.31 110 VAL A CA 1
ATOM 883 C C . VAL A 1 110 ? 10.567 2.893 4.780 1.00 94.31 110 VAL A C 1
ATOM 885 O O . VAL A 1 110 ? 11.284 3.065 5.763 1.00 94.31 110 VAL A O 1
ATOM 888 N N . THR A 1 111 ? 9.292 2.522 4.882 1.00 93.69 111 THR A N 1
ATOM 889 C CA . THR A 1 111 ? 8.593 2.305 6.156 1.00 93.69 111 THR A CA 1
ATOM 890 C C . THR A 1 111 ? 7.775 1.017 6.116 1.00 93.69 111 THR A C 1
ATOM 892 O O . THR A 1 111 ? 7.349 0.581 5.048 1.00 93.69 111 THR A O 1
ATOM 895 N N . GLY A 1 112 ? 7.561 0.398 7.277 1.00 91.31 112 GLY A N 1
ATOM 896 C CA . GLY A 1 112 ? 6.765 -0.818 7.437 1.00 91.31 112 GLY A CA 1
ATOM 897 C C . GLY A 1 112 ? 7.220 -1.669 8.624 1.00 91.31 112 GLY A C 1
ATOM 898 O O . GLY A 1 112 ? 8.182 -1.339 9.311 1.00 91.31 112 GLY A O 1
ATOM 899 N N . TRP A 1 113 ? 6.541 -2.796 8.844 1.00 91.19 113 TRP A N 1
ATOM 900 C CA . TRP A 1 113 ? 6.849 -3.745 9.929 1.00 91.19 113 TRP A CA 1
ATOM 901 C C . TRP A 1 113 ? 7.817 -4.869 9.527 1.00 91.19 113 TRP 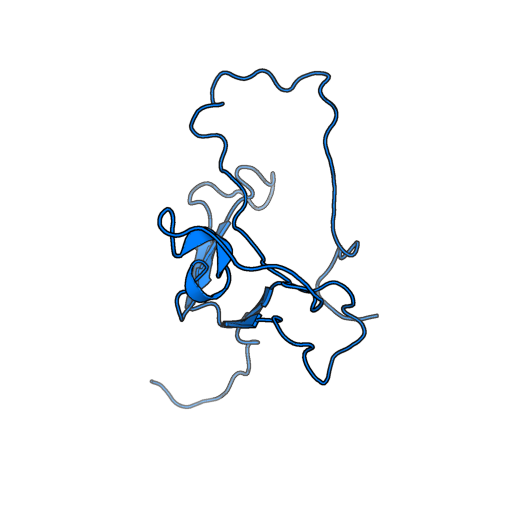A C 1
ATOM 903 O O . TRP A 1 113 ? 7.975 -5.832 10.269 1.00 91.19 113 TRP A O 1
ATOM 913 N N . GLY A 1 114 ? 8.446 -4.781 8.350 1.00 90.44 114 GLY A N 1
ATOM 914 C CA . GLY A 1 114 ? 9.392 -5.798 7.874 1.00 90.44 114 GLY A CA 1
ATOM 915 C C . GLY A 1 114 ? 8.758 -7.158 7.550 1.00 90.44 114 GLY A C 1
ATOM 916 O O . GLY A 1 114 ? 9.442 -8.176 7.616 1.00 90.44 114 GLY A O 1
ATOM 917 N N . LEU A 1 115 ? 7.462 -7.193 7.219 1.00 86.06 115 LEU A N 1
ATOM 918 C CA . LEU A 1 115 ? 6.781 -8.412 6.782 1.00 86.06 115 LEU A CA 1
ATOM 919 C C . LEU A 1 115 ? 7.248 -8.796 5.371 1.00 86.06 115 LEU A C 1
ATOM 921 O O . LEU A 1 115 ? 7.133 -7.993 4.448 1.00 86.06 115 LEU A O 1
ATOM 925 N N . THR A 1 116 ? 7.760 -10.015 5.203 1.00 85.50 116 THR A N 1
ATOM 926 C CA . THR A 1 116 ? 8.292 -10.505 3.917 1.00 85.50 116 THR A CA 1
ATOM 927 C C . THR A 1 116 ? 7.544 -11.716 3.362 1.00 85.50 116 THR A C 1
ATOM 929 O O . THR A 1 116 ? 7.761 -12.076 2.207 1.00 85.50 116 THR A O 1
ATOM 932 N N . GLN A 1 117 ? 6.679 -12.353 4.157 1.00 77.94 117 GLN A N 1
ATOM 933 C CA . GLN A 1 117 ? 5.888 -13.531 3.787 1.00 77.94 117 GLN A CA 1
ATOM 934 C C . GLN A 1 117 ? 4.537 -13.517 4.521 1.00 77.94 117 GLN A C 1
ATOM 936 O O . GLN A 1 117 ? 4.406 -12.886 5.570 1.00 77.94 117 GLN A O 1
ATOM 941 N N . GLU A 1 118 ? 3.533 -14.209 3.976 1.00 68.19 118 GLU A N 1
ATOM 942 C CA . GLU A 1 118 ? 2.247 -14.425 4.649 1.00 68.19 118 GLU A CA 1
ATOM 943 C C . GLU A 1 118 ? 2.399 -15.422 5.817 1.00 68.19 118 GLU A C 1
ATOM 945 O O . GLU A 1 118 ? 2.948 -16.508 5.638 1.00 68.19 118 GLU A O 1
ATOM 950 N N . GLY A 1 119 ? 1.886 -15.075 7.006 1.00 57.50 119 GLY A N 1
ATOM 951 C CA . GLY A 1 119 ? 1.917 -15.922 8.211 1.00 57.50 119 GLY A CA 1
ATOM 952 C C . GLY A 1 119 ? 2.613 -15.270 9.416 1.00 57.50 119 GLY A C 1
ATOM 953 O O . GLY A 1 119 ? 3.416 -14.354 9.263 1.00 57.50 119 GLY A O 1
ATOM 954 N N . PHE A 1 120 ? 2.258 -15.705 10.631 1.00 51.50 120 PHE A N 1
ATOM 955 C CA . PHE A 1 120 ? 2.812 -15.188 11.893 1.00 51.50 120 PHE A CA 1
ATOM 956 C C . PHE A 1 120 ? 4.111 -15.914 12.288 1.00 51.50 120 PHE A C 1
ATOM 958 O O . PHE A 1 120 ? 4.277 -17.091 11.965 1.00 51.50 120 PHE A O 1
ATOM 965 N N . TYR A 1 121 ? 4.986 -15.214 13.020 1.00 44.22 121 TYR A N 1
ATOM 966 C CA . TYR A 1 121 ? 6.001 -15.830 13.887 1.00 44.22 121 TYR A CA 1
ATOM 967 C C . TYR A 1 121 ? 5.348 -16.614 15.031 1.00 44.22 121 TYR A C 1
ATOM 969 O O . TYR A 1 121 ? 4.285 -16.156 15.516 1.00 44.22 121 TYR A O 1
#

Foldseek 3Di:
DDDDDDCPPQDWDWPLDDDPVCPPDDPPPIDIFTFPDKAQDPPQDPVVRPRVDIDTHTPDDDDLPVLDPPVPDPDDDDDDDDDDPSSRDDDDDDCPVCPVPDCPPPDDDDDDDPDDDPDDD